Protein AF-A0A8X8AX60-F1 (afdb_monomer)

Nearest PDB structures (foldseek):
  1aw9-assembly1_A  TM=9.503E-01  e=4.697E-05  Zea mays
  8agq-assembly1_A  TM=9.618E-01  e=2.775E-04  Populus trichocarpa
  6ezy-assembly1_A  TM=9.345E-01  e=5.787E-04  Arabidopsis thaliana
  5ey6-assembly1_A  TM=9.475E-01  e=1.207E-03  Populus trichocarpa
  1axd-assembly1_B  TM=8.945E-01  e=6.954E-04  Zea mays

Organism: Brassica carinata (NCBI:txid52824)

Foldseek 3Di:
DDPVVVLV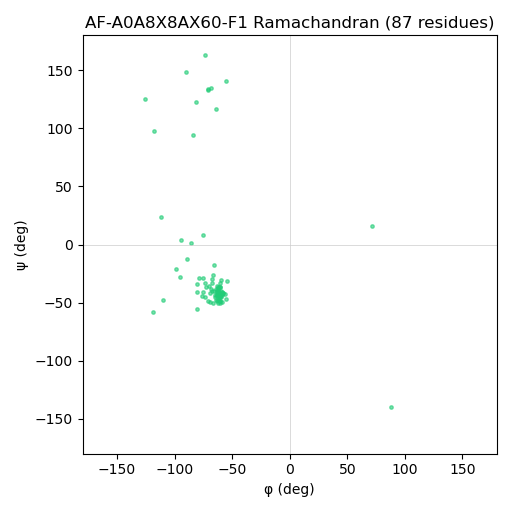VVVVCLVVCCVPPPNPADPDPVRNVVVVVVSVCCVPQVCVLVVLLCCQPPVQVVVVHHHDVVSNVVSVVSNVVSVVVVVVD

Structure (mmCIF, N/CA/C/O backbone):
data_AF-A0A8X8AX60-F1
#
_entry.id   AF-A0A8X8AX60-F1
#
loop_
_atom_site.group_PDB
_atom_site.id
_atom_site.type_symbol
_atom_site.label_atom_id
_atom_site.label_alt_id
_atom_site.label_comp_id
_atom_site.label_asym_id
_atom_site.label_entity_id
_atom_site.label_seq_id
_atom_site.pdbx_PDB_ins_code
_atom_site.Cartn_x
_atom_site.Cartn_y
_atom_site.Cartn_z
_atom_site.occupancy
_atom_site.B_iso_or_equiv
_atom_site.auth_seq_id
_atom_site.auth_comp_id
_atom_site.auth_asym_id
_atom_site.auth_atom_id
_atom_site.pdbx_PDB_model_num
ATOM 1 N N . MET A 1 1 ? -0.571 -14.255 7.132 1.00 52.44 1 MET A N 1
ATOM 2 C CA . MET A 1 1 ? 0.645 -13.738 6.481 1.00 52.44 1 MET A CA 1
ATOM 3 C C . MET A 1 1 ? 0.688 -12.257 6.770 1.00 52.44 1 MET A C 1
ATOM 5 O O . MET A 1 1 ? -0.295 -11.582 6.480 1.00 52.44 1 MET A O 1
ATOM 9 N N . ASP A 1 2 ? 1.719 -11.784 7.460 1.00 65.38 2 ASP A N 1
ATOM 10 C CA . ASP A 1 2 ? 1.858 -10.351 7.721 1.00 65.38 2 ASP A CA 1
ATOM 11 C C . ASP A 1 2 ? 2.288 -9.606 6.442 1.00 65.38 2 ASP A C 1
ATOM 13 O O . ASP A 1 2 ? 2.722 -10.208 5.455 1.00 65.38 2 ASP A O 1
ATOM 17 N N . ALA A 1 3 ? 2.113 -8.285 6.432 1.00 65.69 3 ALA A N 1
ATOM 18 C CA . ALA A 1 3 ? 2.380 -7.461 5.257 1.00 65.69 3 ALA A CA 1
ATOM 19 C C . ALA A 1 3 ? 3.867 -7.413 4.861 1.00 65.69 3 ALA A C 1
ATOM 21 O O . ALA A 1 3 ? 4.173 -6.999 3.750 1.00 65.69 3 ALA A O 1
ATOM 22 N N . LEU A 1 4 ? 4.797 -7.788 5.746 1.00 69.56 4 LEU A N 1
ATOM 23 C CA . LEU A 1 4 ? 6.228 -7.824 5.432 1.00 69.56 4 LEU A CA 1
ATOM 24 C C . LEU A 1 4 ? 6.578 -9.106 4.676 1.00 69.56 4 LEU A C 1
ATOM 26 O O . LEU A 1 4 ? 7.307 -9.063 3.687 1.00 69.56 4 LEU A O 1
ATOM 30 N N . GLN A 1 5 ? 5.993 -10.231 5.086 1.00 73.81 5 GLN A N 1
ATOM 31 C CA . GLN A 1 5 ? 6.147 -11.510 4.402 1.00 73.81 5 GLN A CA 1
ATOM 32 C C . GLN A 1 5 ? 5.580 -11.469 2.981 1.00 73.81 5 GLN A C 1
ATOM 34 O O . GLN A 1 5 ? 6.240 -11.937 2.055 1.00 73.81 5 GLN A O 1
ATOM 39 N N . SER A 1 6 ? 4.405 -10.865 2.767 1.00 82.00 6 SER A N 1
ATOM 40 C CA . SER A 1 6 ? 3.843 -10.762 1.411 1.00 82.00 6 SER A CA 1
ATOM 41 C C . SER A 1 6 ? 4.723 -9.951 0.460 1.00 82.00 6 SER A C 1
ATOM 43 O O . SER A 1 6 ? 4.881 -10.333 -0.696 1.00 82.00 6 SER A O 1
ATOM 45 N N . LYS A 1 7 ? 5.369 -8.891 0.955 1.00 78.12 7 LYS A N 1
ATOM 46 C CA . LYS A 1 7 ? 6.272 -8.034 0.170 1.00 78.12 7 LYS A CA 1
ATOM 47 C C . LYS A 1 7 ? 7.553 -8.731 -0.270 1.00 78.12 7 LYS A C 1
ATOM 49 O O . LYS A 1 7 ? 8.085 -8.385 -1.315 1.00 78.12 7 LYS A O 1
ATOM 54 N N . ALA A 1 8 ? 8.041 -9.700 0.501 1.00 82.75 8 ALA A N 1
ATOM 55 C CA . ALA A 1 8 ? 9.193 -10.508 0.108 1.00 82.75 8 ALA A CA 1
ATOM 56 C C . ALA A 1 8 ? 8.805 -11.638 -0.863 1.00 82.75 8 ALA A C 1
ATOM 58 O O . ALA A 1 8 ? 9.573 -11.984 -1.757 1.00 82.75 8 ALA A O 1
ATOM 59 N N . ILE A 1 9 ? 7.604 -12.204 -0.705 1.00 89.94 9 ILE A N 1
ATOM 60 C CA . ILE A 1 9 ? 7.148 -13.351 -1.498 1.00 89.94 9 ILE A CA 1
ATOM 61 C C . ILE A 1 9 ? 6.748 -12.937 -2.919 1.00 89.94 9 ILE A C 1
ATOM 63 O O . ILE A 1 9 ? 7.079 -13.645 -3.867 1.00 89.94 9 ILE A O 1
ATOM 67 N N . THR A 1 10 ? 6.062 -11.804 -3.099 1.00 90.50 10 THR A N 1
ATOM 68 C CA . THR A 1 10 ? 5.561 -11.397 -4.425 1.00 90.50 10 THR A CA 1
ATOM 69 C C . THR A 1 10 ? 6.676 -11.198 -5.464 1.00 90.50 10 THR A C 1
ATOM 71 O O . THR A 1 10 ? 6.561 -11.783 -6.541 1.00 90.50 10 THR A O 1
ATOM 74 N N . PRO A 1 11 ? 7.777 -10.467 -5.181 1.00 88.62 11 PRO A N 1
ATOM 75 C CA . PRO A 1 11 ? 8.887 -10.333 -6.127 1.00 88.62 11 PRO A CA 1
ATOM 76 C C . PRO A 1 11 ? 9.576 -11.671 -6.408 1.00 88.62 11 PRO A C 1
ATOM 78 O O . PRO A 1 11 ? 9.906 -11.954 -7.555 1.00 88.62 11 PRO A O 1
ATOM 81 N N . TYR A 1 12 ? 9.727 -12.524 -5.387 1.00 91.00 12 TYR A N 1
ATOM 82 C CA . TYR A 1 12 ? 10.276 -13.869 -5.562 1.00 91.00 12 TYR A CA 1
ATOM 83 C C . TYR A 1 12 ? 9.441 -14.689 -6.552 1.00 91.00 12 TYR A C 1
ATOM 85 O O . TYR A 1 12 ? 9.988 -15.254 -7.494 1.00 91.00 12 TYR A O 1
ATOM 93 N N . LEU A 1 13 ? 8.116 -14.724 -6.382 1.00 93.75 13 LEU A N 1
ATOM 94 C CA . LEU A 1 13 ? 7.231 -15.441 -7.301 1.00 93.75 13 LEU A CA 1
ATOM 95 C C . LEU A 1 13 ? 7.269 -14.845 -8.713 1.00 93.75 13 LEU A C 1
ATOM 97 O O . LEU A 1 13 ? 7.316 -15.600 -9.681 1.00 93.75 13 LEU A O 1
ATOM 101 N N . ALA A 1 14 ? 7.299 -13.516 -8.830 1.00 92.94 14 ALA A N 1
ATOM 102 C CA . ALA A 1 14 ? 7.405 -12.839 -10.117 1.00 92.94 14 ALA A CA 1
ATOM 103 C C . ALA A 1 14 ? 8.701 -13.202 -10.867 1.00 92.94 14 ALA A C 1
ATOM 105 O O . ALA A 1 14 ? 8.678 -13.366 -12.081 1.00 92.94 14 ALA A O 1
ATOM 106 N N . GLU A 1 15 ? 9.819 -13.382 -10.159 1.00 91.94 15 GLU A N 1
ATOM 107 C CA . GLU A 1 15 ? 11.082 -13.808 -10.770 1.00 91.94 15 GLU A CA 1
ATOM 108 C C . GLU A 1 15 ? 11.114 -15.302 -11.106 1.00 91.94 15 GLU A C 1
ATOM 110 O O . GLU A 1 15 ? 11.544 -15.669 -12.200 1.00 91.94 15 GLU A O 1
ATOM 115 N N . GLN A 1 16 ? 10.659 -16.167 -10.193 1.00 93.81 16 GLN A N 1
ATOM 116 C CA . GLN A 1 16 ? 10.670 -17.623 -10.396 1.00 93.81 16 GLN A CA 1
ATOM 117 C C . GLN A 1 16 ? 9.791 -18.058 -11.570 1.00 93.81 16 GLN A C 1
ATOM 119 O O . GLN A 1 16 ? 10.132 -19.001 -12.280 1.00 93.81 16 GLN A O 1
ATOM 124 N N . TYR A 1 17 ? 8.667 -17.371 -11.777 1.00 94.00 17 TYR A N 1
ATOM 125 C CA . TYR A 1 17 ? 7.666 -17.721 -12.783 1.00 94.00 17 TYR A CA 1
ATOM 126 C C . TYR A 1 17 ? 7.585 -16.703 -13.924 1.00 94.00 17 TYR A C 1
ATOM 128 O O . TYR A 1 17 ? 6.565 -16.634 -14.602 1.00 94.00 17 TYR A O 1
ATOM 136 N N . LYS A 1 18 ? 8.656 -15.943 -14.181 1.00 92.25 18 LYS A N 1
ATOM 137 C CA . LYS A 1 18 ? 8.686 -14.907 -15.231 1.00 92.25 18 LYS A CA 1
ATOM 138 C C . LYS A 1 18 ? 8.289 -15.418 -16.629 1.00 92.25 18 LYS A C 1
ATOM 140 O O . LYS A 1 18 ? 7.711 -14.678 -17.413 1.00 92.25 18 LYS A O 1
ATOM 145 N N . ASP A 1 19 ? 8.586 -16.687 -16.924 1.00 93.88 19 ASP A N 1
ATOM 146 C CA . ASP A 1 19 ? 8.327 -17.328 -18.221 1.00 93.88 19 ASP A CA 1
ATOM 147 C C . ASP A 1 19 ? 6.976 -18.081 -18.241 1.00 93.88 19 ASP A C 1
ATOM 149 O O . ASP A 1 19 ? 6.640 -18.756 -19.215 1.00 93.88 19 ASP A O 1
ATOM 153 N N . VAL A 1 20 ? 6.197 -17.998 -17.154 1.00 94.19 20 VAL A N 1
ATOM 154 C CA . VAL A 1 20 ? 4.910 -18.682 -16.983 1.00 94.19 20 VAL A CA 1
ATOM 155 C C . VAL A 1 20 ? 3.798 -17.646 -16.818 1.00 94.19 20 VAL A C 1
ATOM 157 O O . VAL A 1 20 ? 3.532 -17.152 -15.725 1.00 94.19 20 VAL A O 1
ATOM 160 N N . GLY A 1 21 ? 3.094 -17.358 -17.914 1.00 89.44 21 GLY A N 1
ATOM 161 C CA . GLY A 1 21 ? 1.994 -16.391 -17.930 1.00 89.44 21 GLY A CA 1
ATOM 162 C C . GLY A 1 21 ? 2.472 -14.965 -18.205 1.00 89.44 21 GLY A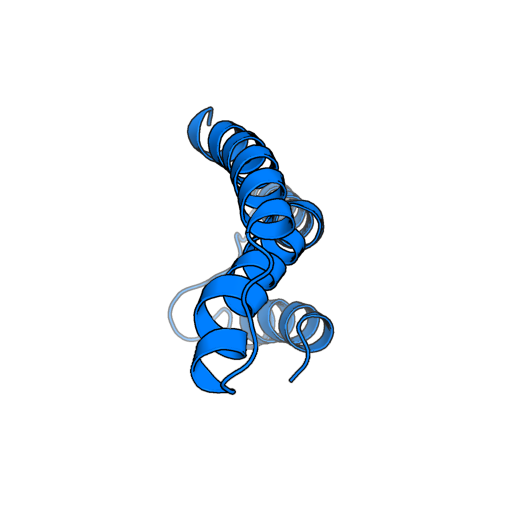 C 1
ATOM 163 O O . GLY A 1 21 ? 3.295 -14.750 -19.092 1.00 89.44 21 GLY A O 1
ATOM 164 N N . THR A 1 22 ? 1.903 -13.986 -17.500 1.00 92.25 22 THR A N 1
ATOM 165 C CA . THR A 1 22 ? 2.249 -12.569 -17.677 1.00 92.25 22 THR A CA 1
ATOM 166 C C . THR A 1 22 ? 3.517 -12.235 -16.899 1.00 92.25 22 THR A C 1
ATOM 168 O O . THR A 1 22 ? 3.530 -12.372 -15.677 1.00 92.25 22 THR A O 1
ATOM 171 N N . ASP A 1 23 ? 4.541 -11.730 -17.587 1.00 92.38 23 ASP A N 1
ATOM 172 C CA . ASP A 1 23 ? 5.734 -11.184 -16.936 1.00 92.38 23 ASP A CA 1
ATOM 173 C C . ASP A 1 23 ? 5.355 -9.942 -16.111 1.00 92.38 23 ASP A C 1
ATOM 175 O O . ASP A 1 23 ? 4.855 -8.946 -16.640 1.00 92.38 23 ASP A O 1
ATOM 179 N N . LEU A 1 24 ? 5.546 -10.030 -14.793 1.00 92.69 24 LEU A N 1
ATOM 180 C CA . LEU A 1 24 ? 5.174 -8.984 -13.838 1.00 92.69 24 LEU A CA 1
ATOM 181 C C . LEU A 1 24 ? 6.298 -7.966 -13.607 1.00 92.69 24 LEU A C 1
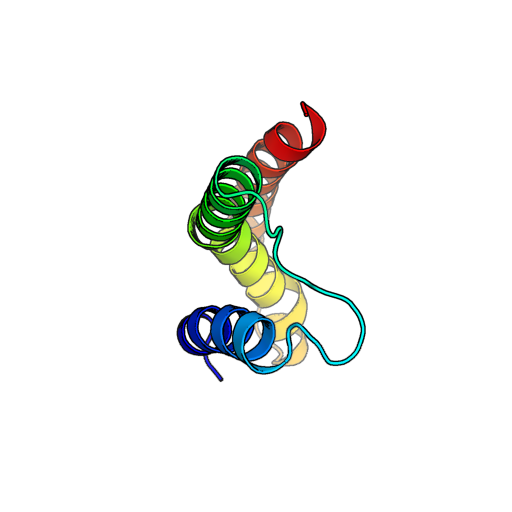ATOM 183 O O . LEU A 1 24 ? 6.054 -6.934 -12.979 1.00 92.69 24 LEU A O 1
ATOM 187 N N . LEU A 1 25 ? 7.527 -8.245 -14.061 1.00 92.00 25 LEU A N 1
ATOM 188 C CA . LEU A 1 25 ? 8.691 -7.400 -13.803 1.00 92.00 25 LEU A CA 1
ATOM 189 C C . LEU A 1 25 ? 9.383 -7.009 -15.112 1.00 92.00 25 LEU A C 1
ATOM 191 O O . LEU A 1 25 ? 9.850 -7.881 -15.837 1.00 92.00 25 LEU A O 1
ATOM 195 N N . PRO A 1 26 ? 9.585 -5.708 -15.386 1.00 92.31 26 PRO A N 1
ATOM 196 C CA . PRO A 1 26 ? 10.273 -5.281 -16.597 1.00 92.31 26 PRO A CA 1
ATOM 197 C C . PRO A 1 26 ? 11.660 -5.916 -16.750 1.00 92.31 26 PRO A C 1
ATOM 199 O O . PRO A 1 26 ? 12.419 -6.056 -15.781 1.00 92.31 26 PRO A O 1
ATOM 202 N N . ASN A 1 27 ? 12.011 -6.276 -17.984 1.00 90.50 27 ASN A N 1
ATOM 203 C CA . ASN A 1 27 ? 13.335 -6.806 -18.314 1.00 90.50 27 ASN A CA 1
ATOM 204 C C . ASN A 1 27 ? 14.388 -5.691 -18.423 1.00 90.50 27 ASN A C 1
ATOM 206 O O . ASN A 1 27 ? 15.561 -5.922 -18.117 1.00 90.50 27 ASN A O 1
ATOM 210 N N . ASP A 1 28 ? 13.986 -4.472 -18.807 1.00 95.19 28 ASP A N 1
ATOM 211 C CA . ASP A 1 28 ? 14.883 -3.320 -18.778 1.00 95.19 28 ASP A CA 1
ATOM 212 C C . ASP A 1 28 ? 15.226 -2.925 -17.333 1.00 95.19 28 ASP A C 1
ATOM 214 O O . ASP A 1 28 ? 14.370 -2.828 -16.450 1.00 95.19 28 ASP A O 1
ATOM 218 N N . ARG A 1 29 ? 16.514 -2.670 -17.086 1.00 92.69 29 ARG A N 1
ATOM 219 C CA . ARG A 1 29 ? 17.016 -2.371 -15.738 1.00 92.69 29 ARG A CA 1
ATOM 220 C C . ARG A 1 29 ? 16.514 -1.032 -15.204 1.00 92.69 29 ARG A C 1
ATOM 222 O O . ARG A 1 29 ? 16.332 -0.911 -13.994 1.00 92.69 29 ARG A O 1
ATOM 229 N N . LYS A 1 30 ? 16.317 -0.027 -16.064 1.00 95.00 30 LYS A N 1
ATOM 230 C CA . LYS A 1 30 ? 15.816 1.286 -15.638 1.00 95.00 30 LYS A CA 1
ATOM 231 C C . LYS A 1 30 ? 14.335 1.196 -15.302 1.00 95.00 30 LYS A C 1
ATOM 233 O O . LYS A 1 30 ? 13.930 1.685 -14.253 1.00 95.00 30 LYS A O 1
ATOM 238 N N . GLU A 1 31 ? 13.552 0.528 -16.142 1.00 94.56 31 GLU A N 1
ATOM 239 C CA . GLU A 1 31 ? 12.133 0.279 -15.872 1.00 94.56 31 GLU A CA 1
ATOM 240 C C . GLU A 1 31 ? 11.949 -0.531 -14.585 1.00 94.56 31 GLU A C 1
ATOM 242 O O . GLU A 1 31 ? 11.152 -0.154 -13.726 1.00 94.56 31 GLU A O 1
ATOM 247 N N . ARG A 1 32 ? 12.761 -1.575 -14.380 1.00 93.06 32 ARG A N 1
ATOM 248 C CA . ARG A 1 32 ? 12.750 -2.359 -13.139 1.00 93.06 32 ARG A CA 1
ATOM 249 C C . ARG A 1 32 ? 13.084 -1.509 -11.913 1.00 93.06 32 ARG A C 1
ATOM 251 O O . ARG A 1 32 ? 12.409 -1.634 -10.898 1.00 93.06 32 ARG A O 1
ATOM 258 N N . ALA A 1 33 ? 14.070 -0.615 -12.002 1.00 93.31 33 ALA A N 1
ATOM 259 C CA . ALA A 1 33 ? 14.397 0.299 -10.906 1.00 93.31 33 ALA A CA 1
ATOM 260 C C . ALA A 1 33 ? 13.233 1.250 -10.571 1.00 93.31 33 ALA A C 1
ATOM 262 O O . ALA A 1 33 ? 12.972 1.512 -9.397 1.00 93.31 33 ALA A O 1
ATOM 263 N N . ILE A 1 34 ? 12.501 1.726 -11.585 1.00 94.06 34 ILE A N 1
ATOM 264 C CA . ILE A 1 34 ? 11.301 2.551 -11.391 1.00 94.06 34 ILE A CA 1
ATOM 265 C C . ILE A 1 34 ? 10.204 1.746 -10.683 1.00 94.06 34 ILE A C 1
ATOM 267 O O . ILE A 1 34 ? 9.615 2.253 -9.729 1.00 94.06 34 ILE A O 1
ATOM 271 N N . VAL A 1 35 ? 9.949 0.500 -11.098 1.00 92.38 35 VAL A N 1
ATOM 272 C CA . VAL A 1 35 ? 8.958 -0.376 -10.446 1.00 92.38 35 VAL A CA 1
ATOM 273 C C . VAL A 1 35 ? 9.342 -0.654 -8.992 1.00 92.38 35 VAL A C 1
ATOM 275 O O . VAL A 1 35 ? 8.499 -0.510 -8.110 1.00 92.38 35 VAL A O 1
ATOM 278 N N . SER A 1 36 ? 10.611 -0.961 -8.707 1.00 91.38 36 SER A N 1
ATOM 279 C CA . SER A 1 36 ? 11.093 -1.159 -7.332 1.00 91.38 36 SER A CA 1
ATOM 280 C C . SER A 1 36 ? 10.900 0.072 -6.454 1.00 91.38 36 SER A C 1
ATOM 282 O O . SER A 1 36 ? 10.378 -0.048 -5.348 1.00 91.38 36 SER A O 1
ATOM 284 N N . MET A 1 37 ? 11.228 1.261 -6.963 1.00 93.06 37 MET A N 1
ATOM 285 C CA . MET A 1 37 ? 10.977 2.515 -6.251 1.00 93.06 37 MET A CA 1
ATOM 286 C C . MET A 1 37 ? 9.484 2.692 -5.926 1.00 93.06 37 MET A C 1
ATOM 288 O O . MET A 1 37 ? 9.139 3.092 -4.817 1.00 93.06 37 MET A O 1
ATOM 292 N N . TRP A 1 38 ? 8.581 2.362 -6.856 1.00 91.31 38 TRP A N 1
ATOM 293 C CA . TRP A 1 38 ? 7.137 2.426 -6.604 1.00 91.31 3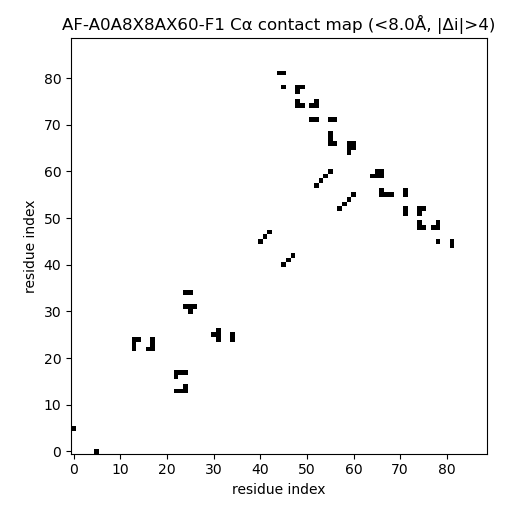8 TRP A CA 1
ATOM 294 C C . TRP A 1 38 ? 6.651 1.396 -5.589 1.00 91.31 38 TRP A C 1
ATOM 296 O O . TRP A 1 38 ? 5.847 1.744 -4.729 1.00 91.31 38 TRP A O 1
ATOM 306 N N . MET A 1 39 ? 7.168 0.167 -5.626 1.00 90.75 39 MET A N 1
ATOM 307 C CA . MET A 1 39 ? 6.857 -0.849 -4.613 1.00 90.75 39 MET A CA 1
ATOM 308 C C . MET A 1 39 ? 7.289 -0.403 -3.207 1.00 90.75 39 MET A C 1
ATOM 310 O O . MET A 1 39 ? 6.586 -0.659 -2.225 1.00 90.75 39 MET A O 1
ATOM 314 N N . GLU A 1 40 ? 8.420 0.299 -3.094 1.00 90.31 40 GLU A N 1
ATOM 315 C CA . GLU A 1 40 ? 8.883 0.882 -1.831 1.00 90.31 40 GLU A CA 1
ATOM 316 C C . GLU A 1 40 ? 8.000 2.047 -1.365 1.00 90.31 40 GLU A C 1
ATOM 318 O O . GLU A 1 40 ? 7.673 2.129 -0.177 1.00 90.31 40 GLU A O 1
ATOM 323 N N . ILE A 1 41 ? 7.584 2.933 -2.276 1.00 91.38 41 ILE A N 1
ATOM 324 C CA . ILE A 1 41 ? 6.660 4.034 -1.965 1.00 91.38 41 ILE A CA 1
ATOM 325 C C . ILE A 1 41 ? 5.315 3.475 -1.497 1.00 91.38 41 ILE A C 1
ATOM 327 O O . ILE A 1 41 ? 4.817 3.889 -0.449 1.00 91.38 41 ILE A O 1
ATOM 331 N N . ASP A 1 42 ? 4.749 2.508 -2.218 1.00 89.94 42 ASP A N 1
ATOM 332 C CA . ASP A 1 42 ? 3.514 1.827 -1.831 1.00 89.94 42 ASP A CA 1
ATOM 333 C C . ASP A 1 42 ? 3.639 1.221 -0.425 1.00 89.94 42 ASP A C 1
ATOM 335 O O . ASP A 1 42 ? 2.831 1.470 0.471 1.00 89.94 42 ASP A O 1
ATOM 339 N N . THR A 1 43 ? 4.748 0.526 -0.182 1.00 90.06 43 THR A N 1
ATOM 340 C CA . THR A 1 43 ? 5.046 -0.119 1.095 1.00 90.06 43 THR A CA 1
ATOM 341 C C . THR A 1 43 ? 5.129 0.844 2.270 1.00 90.06 43 THR A C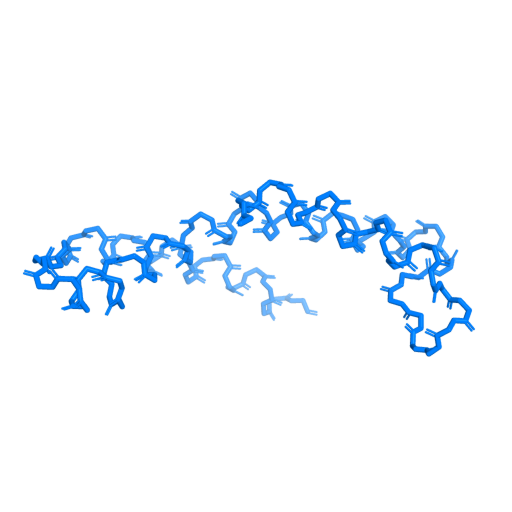 1
ATOM 343 O O . THR A 1 43 ? 4.621 0.510 3.345 1.00 90.06 43 THR A O 1
ATOM 346 N N . ASN A 1 44 ? 5.807 1.975 2.093 1.00 90.56 44 ASN A N 1
ATOM 347 C CA . ASN A 1 44 ? 6.162 2.874 3.189 1.00 90.56 44 ASN A CA 1
ATOM 348 C C . ASN A 1 44 ? 5.168 4.022 3.372 1.00 90.56 44 ASN A C 1
ATOM 350 O O . ASN A 1 44 ? 5.038 4.534 4.481 1.00 90.56 44 ASN A O 1
ATOM 354 N N . GLN A 1 45 ? 4.483 4.437 2.306 1.00 93.12 45 GLN A N 1
ATOM 355 C CA . GLN A 1 45 ? 3.607 5.610 2.316 1.00 93.12 45 GLN A CA 1
ATO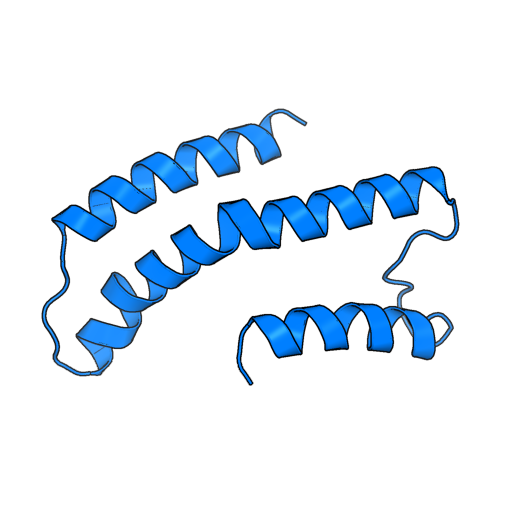M 356 C C . GLN A 1 45 ? 2.134 5.221 2.206 1.00 93.12 45 GLN A C 1
ATOM 358 O O . GLN A 1 45 ? 1.319 5.692 2.994 1.00 93.12 45 GLN A O 1
ATOM 363 N N . PHE A 1 46 ? 1.778 4.346 1.263 1.00 93.75 46 PHE A N 1
ATOM 364 C CA . PHE A 1 46 ? 0.378 3.992 1.017 1.00 93.75 46 PHE A CA 1
ATOM 365 C C . PHE A 1 46 ? -0.141 2.962 2.027 1.00 93.75 46 PHE A C 1
ATOM 367 O O . PHE A 1 46 ? -1.126 3.209 2.730 1.00 93.75 46 PHE A O 1
ATOM 374 N N . LEU A 1 47 ? 0.537 1.817 2.139 1.00 93.12 47 LEU A N 1
ATOM 375 C CA . LEU A 1 47 ? 0.036 0.666 2.885 1.00 93.12 47 LEU A CA 1
ATOM 376 C C . LEU A 1 47 ? -0.245 0.952 4.372 1.00 93.12 47 LEU A C 1
ATOM 378 O O . LEU A 1 47 ? -1.279 0.490 4.856 1.00 93.12 47 LEU A O 1
ATOM 382 N N . PRO A 1 48 ? 0.586 1.706 5.122 1.00 93.94 48 PRO A N 1
ATOM 383 C CA . PRO A 1 48 ? 0.294 2.004 6.526 1.00 93.94 48 PRO A CA 1
ATOM 384 C C . PRO A 1 48 ? -1.001 2.812 6.705 1.00 93.94 48 PRO A C 1
ATOM 386 O O . PRO A 1 48 ? -1.786 2.540 7.619 1.00 93.94 48 PRO A O 1
ATOM 389 N N . LEU A 1 49 ? -1.254 3.765 5.803 1.00 96.69 49 LEU A N 1
ATOM 390 C CA . LEU A 1 49 ? -2.449 4.610 5.823 1.00 96.69 49 LEU A CA 1
ATOM 391 C C . LEU A 1 49 ? -3.688 3.797 5.434 1.00 96.69 49 LEU A C 1
ATOM 393 O O . LEU A 1 49 ? -4.687 3.800 6.155 1.00 96.69 49 LEU A O 1
ATOM 397 N N . ALA A 1 50 ? -3.601 3.038 4.337 1.00 95.31 50 ALA A N 1
ATOM 398 C CA . ALA A 1 50 ? -4.681 2.173 3.871 1.00 95.31 50 ALA A CA 1
ATOM 399 C C . ALA A 1 50 ? -5.035 1.092 4.908 1.00 95.31 50 ALA A C 1
ATOM 401 O O . ALA A 1 50 ? -6.207 0.894 5.222 1.00 95.31 50 ALA A O 1
ATOM 402 N N . SER A 1 51 ? -4.030 0.443 5.503 1.00 94.88 51 SER A N 1
ATOM 403 C CA . SER A 1 51 ? -4.211 -0.573 6.548 1.00 94.88 51 SER A CA 1
ATOM 404 C C . SER A 1 51 ? -4.899 -0.001 7.789 1.00 94.88 51 SER A C 1
ATOM 406 O O . SER A 1 51 ?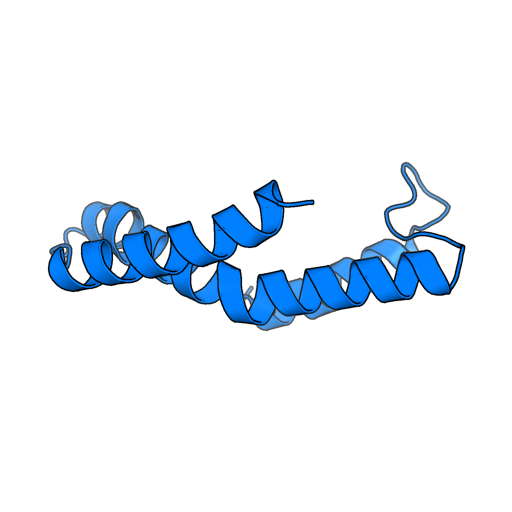 -5.815 -0.621 8.331 1.00 94.88 51 SER A O 1
ATOM 408 N N . THR A 1 52 ? -4.530 1.216 8.203 1.00 96.44 52 THR A N 1
ATOM 409 C CA . THR A 1 52 ? -5.196 1.903 9.320 1.00 96.44 52 THR A CA 1
ATOM 410 C C . THR A 1 52 ? -6.671 2.153 9.014 1.00 96.44 52 THR A C 1
ATOM 412 O O . THR A 1 52 ? -7.529 1.826 9.833 1.00 96.44 52 THR A O 1
ATOM 415 N N . LEU A 1 53 ? -6.992 2.649 7.816 1.00 97.81 53 LEU A N 1
ATOM 416 C CA . LEU A 1 53 ? -8.380 2.874 7.404 1.00 97.81 53 LEU A CA 1
ATOM 417 C C . LEU A 1 53 ? -9.182 1.569 7.332 1.00 97.81 53 LEU A C 1
ATOM 419 O O . LEU A 1 53 ? -10.298 1.522 7.843 1.00 97.81 53 LEU A O 1
ATOM 423 N N . ILE A 1 54 ? -8.613 0.500 6.768 1.00 97.25 54 ILE A N 1
ATOM 424 C CA . ILE A 1 54 ? -9.239 -0.832 6.735 1.00 97.25 54 ILE A CA 1
ATOM 425 C C . ILE A 1 54 ? -9.506 -1.326 8.161 1.00 97.25 54 ILE A C 1
ATOM 427 O O . ILE A 1 54 ? -10.590 -1.836 8.452 1.00 97.25 54 ILE A O 1
ATOM 431 N N . ARG A 1 55 ? -8.553 -1.139 9.080 1.00 96.50 55 ARG A N 1
ATOM 432 C CA . ARG A 1 55 ? -8.725 -1.541 10.476 1.00 96.50 55 ARG A CA 1
ATOM 433 C C . ARG A 1 55 ? -9.879 -0.795 11.141 1.00 96.50 55 ARG A C 1
ATOM 435 O O . ARG A 1 55 ? -10.724 -1.431 11.761 1.00 96.50 55 ARG A O 1
ATOM 442 N N . GLU A 1 56 ? -9.912 0.528 11.022 1.00 97.94 56 GLU A N 1
ATOM 443 C CA . GLU A 1 56 ? -10.898 1.376 11.701 1.00 97.94 56 GLU A CA 1
ATOM 444 C C . GLU A 1 56 ? -12.305 1.279 11.093 1.00 97.94 56 GLU A C 1
ATOM 446 O O . GLU A 1 56 ? -13.288 1.311 11.833 1.00 97.94 56 GLU A O 1
ATOM 451 N N . LEU A 1 57 ? -12.416 1.153 9.766 1.00 97.81 57 LEU A N 1
ATOM 452 C CA . LEU A 1 57 ? -13.695 1.219 9.044 1.00 97.81 57 LEU A CA 1
ATOM 453 C C . LEU A 1 57 ? -14.290 -0.145 8.690 1.00 97.81 57 LEU A C 1
ATOM 455 O O . LEU A 1 57 ? -15.487 -0.221 8.434 1.00 97.81 57 LEU A O 1
ATOM 459 N N . ILE A 1 58 ? -13.482 -1.207 8.647 1.00 97.44 58 ILE A N 1
ATOM 460 C CA . ILE A 1 58 ? -13.941 -2.546 8.248 1.00 97.44 58 ILE A CA 1
ATOM 461 C C . ILE A 1 58 ? -13.752 -3.534 9.398 1.00 97.44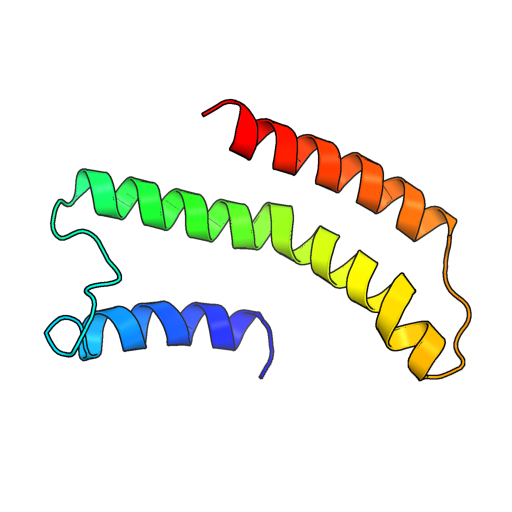 58 ILE A C 1
ATOM 463 O O . ILE A 1 58 ? -14.722 -4.125 9.869 1.00 97.44 58 ILE A O 1
ATOM 467 N N . ILE A 1 59 ? -12.518 -3.697 9.886 1.00 97.25 59 ILE A N 1
ATOM 468 C CA . ILE A 1 59 ? -12.191 -4.751 10.861 1.00 97.25 59 ILE A CA 1
ATOM 469 C C . ILE A 1 59 ? -12.833 -4.471 12.224 1.00 97.25 59 ILE A C 1
ATOM 471 O O . ILE A 1 59 ? -13.480 -5.353 12.781 1.00 97.25 59 ILE A O 1
ATOM 475 N N . LYS A 1 60 ? -12.689 -3.254 12.762 1.00 97.50 60 LYS A N 1
ATOM 476 C CA . LYS A 1 60 ? -13.261 -2.892 14.064 1.00 97.50 60 LYS A CA 1
ATOM 477 C C . LYS A 1 60 ? -14.791 -3.010 14.087 1.00 97.50 60 LYS A C 1
ATOM 479 O O . LYS A 1 60 ? -15.279 -3.712 14.970 1.00 97.50 60 LYS A O 1
ATOM 484 N N . PRO A 1 61 ? -15.546 -2.440 13.124 1.00 97.12 61 PRO A N 1
ATOM 485 C CA . PRO A 1 61 ? -16.994 -2.626 13.072 1.00 97.12 61 PRO A CA 1
ATOM 486 C C . PRO A 1 61 ? -17.400 -4.096 12.979 1.00 97.12 61 PRO A C 1
ATOM 488 O O . PRO A 1 61 ? -18.300 -4.524 13.696 1.00 97.12 61 PRO A O 1
ATOM 491 N N . TYR A 1 62 ? -16.694 -4.891 12.168 1.00 97.25 62 TYR A N 1
ATOM 492 C CA . TYR A 1 62 ? -16.927 -6.334 12.079 1.00 97.25 62 TYR A CA 1
ATOM 493 C C . TYR A 1 62 ? -16.700 -7.058 13.420 1.00 97.25 62 TYR A C 1
ATOM 495 O O . TYR A 1 62 ? -17.396 -8.016 13.738 1.00 97.25 62 TYR A O 1
ATOM 503 N N . GLN A 1 63 ? -15.757 -6.579 14.233 1.00 97.56 63 GLN A N 1
ATOM 504 C CA . GLN A 1 63 ? -15.464 -7.093 15.574 1.00 97.56 63 GLN A CA 1
ATOM 505 C C . GLN A 1 63 ? -16.342 -6.479 16.683 1.00 97.56 63 GLN A C 1
ATOM 507 O O . GLN A 1 63 ? -16.145 -6.802 17.853 1.00 97.56 63 GLN A O 1
ATOM 512 N N . GLY A 1 64 ? -17.284 -5.584 16.356 1.00 97.44 64 GLY A N 1
ATOM 513 C CA . GLY A 1 64 ? -18.097 -4.863 17.345 1.00 97.44 64 GLY A CA 1
ATOM 514 C C . GLY A 1 64 ? -17.329 -3.797 18.139 1.00 97.44 64 GLY A C 1
ATOM 515 O O . GLY A 1 64 ? -17.793 -3.353 19.188 1.00 97.44 64 GLY A O 1
ATOM 516 N N . LEU A 1 65 ? -16.151 -3.389 17.664 1.00 97.50 65 LEU A N 1
ATOM 517 C CA . LEU A 1 65 ? -15.332 -2.339 18.263 1.00 97.50 65 LEU A CA 1
ATOM 518 C C . LEU A 1 65 ? -15.693 -0.966 17.686 1.00 97.50 65 LEU A C 1
ATOM 520 O O . LEU A 1 65 ? -16.029 -0.835 16.509 1.00 97.50 65 LEU A O 1
ATOM 524 N N . ALA A 1 66 ? -15.558 0.075 18.509 1.00 97.31 66 ALA A N 1
ATOM 525 C CA . ALA A 1 66 ? -15.798 1.447 18.080 1.00 97.31 66 ALA A CA 1
ATOM 526 C C . ALA A 1 66 ? -14.697 1.952 17.130 1.00 97.31 66 ALA A C 1
ATOM 528 O O . ALA A 1 66 ? -13.499 1.808 17.400 1.00 97.31 66 ALA A O 1
ATOM 529 N N . THR A 1 67 ? -15.120 2.582 16.037 1.00 97.69 67 THR A N 1
ATOM 530 C CA . THR A 1 67 ? -14.250 3.284 15.089 1.00 97.69 67 THR A CA 1
ATOM 531 C C . THR A 1 67 ? -13.703 4.567 15.706 1.00 97.69 67 THR A C 1
ATOM 533 O O . THR A 1 67 ? -14.456 5.378 16.244 1.00 97.69 67 THR A O 1
ATOM 536 N N . ASP A 1 68 ? -12.397 4.787 15.571 1.00 97.56 68 ASP A N 1
ATOM 537 C CA . ASP A 1 68 ? -11.781 6.076 15.874 1.00 97.56 68 ASP A CA 1
ATOM 538 C C . ASP A 1 68 ? -11.904 7.009 14.660 1.00 97.56 68 ASP A C 1
ATOM 540 O O . ASP A 1 68 ? -11.094 6.979 13.728 1.00 97.56 68 ASP A O 1
ATOM 544 N N . PHE A 1 69 ? -12.949 7.837 14.653 1.00 96.62 69 PHE A N 1
ATOM 545 C CA . PHE A 1 69 ? -13.213 8.763 13.550 1.00 96.62 69 PHE A CA 1
ATOM 546 C C . PHE A 1 69 ? -12.161 9.868 13.410 1.00 96.62 69 PHE A C 1
ATOM 548 O O . PHE A 1 69 ? -11.944 10.346 12.295 1.00 96.62 69 PHE A O 1
ATOM 555 N N . THR A 1 70 ? -11.472 10.236 14.493 1.00 97.44 70 THR A N 1
ATOM 556 C CA . THR A 1 70 ? -10.357 11.188 14.435 1.00 97.44 70 THR A CA 1
ATOM 557 C C . THR A 1 70 ? -9.203 10.572 13.650 1.00 97.44 70 THR A C 1
ATOM 559 O O . THR A 1 70 ? -8.742 11.153 12.666 1.00 97.44 70 THR A O 1
ATOM 562 N N . SER A 1 71 ? -8.812 9.341 13.999 1.00 95.62 71 SER A N 1
ATOM 563 C CA . SER A 1 71 ? -7.778 8.601 13.269 1.00 95.62 71 SER A CA 1
ATOM 564 C C . SER A 1 71 ? -8.149 8.388 11.798 1.00 95.62 71 SER A C 1
ATOM 566 O O . SER A 1 71 ? -7.304 8.541 10.911 1.00 95.62 71 SER A O 1
ATOM 568 N N . VAL A 1 72 ? -9.420 8.090 11.508 1.00 97.88 72 VAL A N 1
ATOM 569 C CA . VAL A 1 72 ? -9.914 7.951 10.130 1.00 97.88 72 VAL A CA 1
ATOM 570 C C . VAL A 1 72 ? -9.733 9.242 9.337 1.00 97.88 72 VAL A C 1
ATOM 572 O O . VAL A 1 72 ? -9.236 9.188 8.212 1.00 97.88 72 VAL A O 1
ATOM 575 N N . GLN A 1 73 ? -10.131 10.387 9.890 1.00 98.06 73 GLN A N 1
ATOM 576 C CA . GLN A 1 73 ? -10.046 11.662 9.183 1.00 98.06 73 GLN A CA 1
ATOM 577 C C . GLN A 1 73 ? -8.589 12.035 8.881 1.00 98.06 73 GLN A C 1
ATOM 579 O O . GLN A 1 73 ? -8.251 12.314 7.730 1.00 98.06 73 GLN A O 1
ATOM 584 N N . GLU A 1 74 ? -7.704 11.932 9.875 1.00 97.38 74 GLU A N 1
ATOM 585 C CA . GLU A 1 74 ? -6.276 12.214 9.698 1.00 97.38 74 GLU A CA 1
ATOM 586 C C . GLU A 1 74 ? -5.626 11.321 8.631 1.00 97.38 74 GLU A C 1
ATOM 588 O O . GLU A 1 74 ? -4.834 11.787 7.807 1.00 97.38 74 GLU A O 1
ATOM 593 N N . ASN A 1 75 ? -5.942 10.022 8.633 1.00 97.62 75 ASN A N 1
ATOM 594 C CA . ASN A 1 75 ? -5.370 9.086 7.668 1.00 97.62 75 ASN A CA 1
ATOM 595 C C . ASN A 1 75 ? -5.962 9.265 6.267 1.00 97.62 75 ASN A C 1
ATOM 597 O O . ASN A 1 75 ? -5.224 9.113 5.297 1.00 97.62 75 ASN A O 1
ATOM 601 N N . LYS A 1 76 ? -7.242 9.644 6.133 1.00 97.44 76 LYS A N 1
ATOM 602 C CA . LYS A 1 76 ? -7.839 10.005 4.835 1.00 97.44 76 LYS A CA 1
ATOM 603 C C . LYS A 1 76 ? -7.127 11.196 4.202 1.00 97.44 76 LYS A C 1
ATOM 605 O O . LYS A 1 76 ? -6.794 11.145 3.021 1.00 97.44 76 LYS A O 1
ATOM 610 N N . GLU A 1 77 ? -6.847 12.237 4.980 1.00 97.56 77 GLU A N 1
ATOM 611 C CA . GLU A 1 77 ? -6.136 13.422 4.490 1.00 97.56 77 GLU A CA 1
ATOM 612 C C . GLU A 1 77 ? -4.697 13.098 4.071 1.00 97.56 77 GLU A C 1
ATOM 614 O O . GLU A 1 77 ? -4.244 13.528 3.009 1.00 97.56 77 GLU A O 1
ATOM 619 N N . LYS A 1 78 ? -3.977 12.299 4.870 1.00 97.19 78 LYS A N 1
ATOM 620 C CA . LYS A 1 78 ? -2.628 11.827 4.513 1.00 97.19 78 LYS A CA 1
ATOM 621 C C . LYS A 1 78 ? -2.655 10.959 3.254 1.00 97.19 78 LYS A C 1
ATOM 623 O O . LYS A 1 78 ? -1.829 11.157 2.366 1.00 97.19 78 LYS A O 1
ATOM 628 N N . LEU A 1 79 ? -3.616 10.040 3.155 1.00 96.44 79 LEU A N 1
ATOM 629 C CA . LEU A 1 79 ? -3.738 9.131 2.018 1.00 96.44 79 LEU A CA 1
ATOM 630 C C . LEU A 1 79 ? -4.078 9.888 0.734 1.00 96.44 79 LEU A C 1
ATOM 632 O O . LEU A 1 79 ? -3.491 9.603 -0.303 1.00 96.44 79 LEU A O 1
ATOM 636 N N . SER A 1 80 ? -4.951 10.895 0.809 1.00 96.75 80 SER A N 1
ATOM 637 C CA . SER A 1 80 ? -5.266 11.758 -0.332 1.00 96.75 80 SER A CA 1
ATOM 638 C C . SER A 1 80 ? -4.011 12.418 -0.910 1.00 96.75 80 SER A C 1
ATOM 640 O O . SER A 1 80 ? -3.820 12.403 -2.120 1.00 96.75 80 SER A O 1
ATOM 642 N N . LYS A 1 81 ? -3.098 12.915 -0.065 1.00 95.56 81 LYS A N 1
ATOM 643 C CA . LYS A 1 81 ? -1.827 13.494 -0.538 1.00 95.56 81 LYS A CA 1
ATOM 644 C C . LYS A 1 81 ? -0.949 12.471 -1.255 1.00 95.56 81 LYS A C 1
ATOM 646 O O . LYS A 1 81 ? -0.334 12.812 -2.259 1.00 95.56 81 LYS A O 1
ATOM 651 N N . VAL A 1 82 ? -0.887 11.241 -0.742 1.00 94.44 82 VAL A N 1
ATOM 652 C CA . VAL A 1 82 ? -0.143 10.152 -1.388 1.00 94.44 82 VAL A CA 1
ATOM 653 C C . VAL A 1 82 ? -0.755 9.848 -2.753 1.00 94.44 82 VAL A C 1
ATOM 655 O O . VAL A 1 82 ? -0.027 9.833 -3.736 1.00 94.44 82 VAL A O 1
ATOM 658 N N . LEU A 1 83 ? -2.077 9.689 -2.840 1.00 94.81 83 LEU A N 1
ATOM 659 C CA . LEU A 1 83 ? -2.778 9.407 -4.096 1.00 94.81 83 LEU A CA 1
ATOM 660 C C . LEU A 1 83 ? -2.601 10.515 -5.142 1.00 94.81 83 LEU A C 1
ATOM 662 O O . LEU A 1 83 ? -2.373 10.205 -6.305 1.00 94.81 83 LEU A O 1
ATOM 666 N N . ASN A 1 84 ? -2.565 11.785 -4.734 1.00 94.94 84 ASN A N 1
ATOM 667 C CA . ASN A 1 84 ? -2.277 12.887 -5.656 1.00 94.94 84 ASN A CA 1
ATOM 668 C C . ASN A 1 84 ? -0.895 12.752 -6.332 1.00 94.94 84 ASN A C 1
ATOM 670 O O . ASN A 1 84 ? -0.723 13.192 -7.464 1.00 94.94 84 ASN A O 1
ATOM 674 N N . ILE A 1 85 ? 0.100 12.141 -5.670 1.00 91.00 85 ILE A N 1
ATOM 675 C CA . ILE A 1 85 ? 1.419 11.865 -6.275 1.00 91.00 85 ILE A CA 1
ATOM 676 C C . ILE A 1 85 ? 1.313 10.773 -7.349 1.00 91.00 85 ILE A C 1
ATOM 678 O O . ILE A 1 85 ? 2.019 10.846 -8.354 1.00 91.00 85 ILE A O 1
ATOM 682 N N . TYR A 1 86 ? 0.443 9.778 -7.147 1.00 88.44 86 TYR A N 1
ATOM 683 C CA . TYR A 1 86 ? 0.165 8.748 -8.153 1.00 88.44 86 TYR A CA 1
ATOM 684 C C . TYR A 1 86 ? -0.568 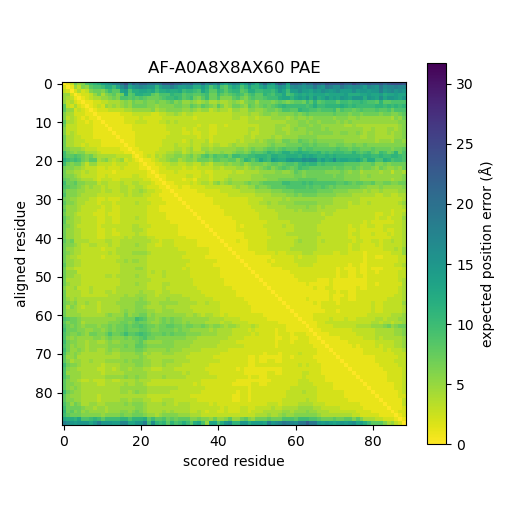9.330 -9.368 1.00 88.44 86 TYR A C 1
ATOM 686 O O . TYR A 1 86 ? -0.264 8.935 -10.485 1.00 88.44 86 TYR A O 1
ATOM 694 N N . GLU A 1 87 ? -1.494 10.273 -9.161 1.00 90.62 87 GLU A N 1
ATOM 695 C CA . GLU A 1 87 ? -2.264 10.914 -10.240 1.00 90.62 87 GLU A CA 1
ATOM 696 C C . GLU A 1 87 ? -1.463 11.945 -11.048 1.00 90.62 87 GLU A C 1
ATOM 698 O O . GLU A 1 87 ? -1.747 12.169 -12.220 1.00 90.62 87 GLU A O 1
ATOM 703 N N . ALA A 1 88 ? -0.467 12.595 -10.442 1.00 89.06 88 ALA A N 1
ATOM 704 C CA . ALA A 1 88 ? 0.353 13.614 -11.104 1.00 89.06 88 ALA A CA 1
ATOM 705 C C . ALA A 1 88 ? 1.391 13.046 -12.097 1.00 89.06 88 ALA A C 1
ATOM 707 O O . ALA A 1 88 ? 2.257 13.786 -12.573 1.00 89.06 88 ALA A O 1
ATOM 708 N N . ARG A 1 89 ? 1.340 11.744 -12.378 1.00 66.06 89 ARG A N 1
ATOM 709 C CA . ARG A 1 89 ? 2.221 11.030 -13.305 1.00 66.06 89 ARG A CA 1
ATOM 710 C C . ARG A 1 89 ? 1.438 10.421 -14.449 1.00 66.06 89 ARG A C 1
ATOM 712 O O . ARG A 1 89 ? 2.018 10.420 -15.556 1.00 66.06 89 ARG A O 1
#

Secondary structure (DSSP, 8-state):
--HHHHHHHHHHHHHHTTTSSS--S-SSHHHHHHHHHHHHHIIIIIHHHHHHHHIIIIIHHHTTPPP-HHHHHHHHHHHHHHHHHHHT-

Sequence (89 aa):
MDALQSKAITPYLAEQYKDVGTDLLPNDRKERAIVSMWMEIDTNQFLPLASTLIRELIIKPYQGLATDFTSVQENKEKLSKVLNIYEAR

InterPro domains:
  IPR010987 Glutathione S-transferase, C-terminal-like [PS50405] (28-89)
  IPR036282 Glutathione S-transferase, C-terminal domain superfamily [SSF47616] (12-89)

pLDDT: mean 91.85, std 8.13, range [52.44, 98.06]

Mean predicted aligned error: 4.24 Å

Radius of gyration: 16.57 Å; Cα contacts (8 Å, |Δi|>4): 47; chains: 1; bounding box: 35×32×37 Å

Solvent-accessible surface area (backbone atoms only — not comparable to full-atom values): 5146 Å² total; per-residue (Å²): 132,56,80,67,58,52,65,57,46,53,60,50,51,40,62,78,38,39,90,59,78,76,62,77,64,63,87,50,67,67,58,33,51,54,51,51,53,48,55,51,45,42,58,72,61,46,46,62,36,52,51,50,44,45,41,38,71,48,51,26,53,74,71,74,39,84,57,55,63,68,60,44,52,57,35,48,58,54,43,50,59,54,50,52,61,65,69,78,106